Protein AF-A0A526RDY8-F1 (afdb_monomer_lite)

Foldseek 3Di:
DCLAVQHADDDDDDDDDDPDPVVVVVVVVVVVVVVVVSVVVNVVSNVSHPDDPPPDD

pLDDT: mean 91.39, std 11.82, range [38.94, 98.5]

Sequence (57 aa):
HKLARGYRPVTMHSAHYIAHPGLRNAVADYLRRERREVERMGEYLEDHTPFRKDLAE

Radius of gyration: 16.2 Å; chains: 1; bounding box: 30×17×50 Å

Secondary structure (DSSP, 8-state):
-TGGGTPPP----------SHHHHHHHHHHHHHHHHHHHHHHHHHHTTSSS-TT---

Structure (mmCIF, N/CA/C/O backbone):
data_AF-A0A526RDY8-F1
#
_entry.id   AF-A0A526RDY8-F1
#
loop_
_atom_site.group_PDB
_atom_site.id
_atom_site.type_symbol
_atom_site.label_atom_id
_atom_site.label_alt_id
_atom_site.label_comp_id
_atom_site.label_asym_id
_atom_site.label_entity_id
_atom_site.label_seq_id
_atom_site.pdbx_PDB_ins_code
_atom_site.Cartn_x
_atom_site.Cartn_y
_atom_site.Cartn_z
_atom_site.occupancy
_atom_site.B_iso_or_equiv
_atom_site.auth_seq_id
_atom_site.auth_comp_id
_atom_site.auth_asym_id
_atom_site.auth_atom_id
_atom_site.pdbx_PDB_model_num
ATOM 1 N N . HIS A 1 1 ? 17.102 -3.217 -9.679 1.00 89.44 1 HIS A N 1
ATOM 2 C CA . HIS A 1 1 ? 17.647 -4.410 -10.371 1.00 89.44 1 HIS A CA 1
ATOM 3 C C . HIS A 1 1 ? 16.589 -5.420 -10.857 1.00 89.44 1 HIS A C 1
ATOM 5 O O . HIS A 1 1 ? 16.882 -6.117 -11.814 1.00 89.44 1 HIS A O 1
ATOM 11 N N . LYS A 1 2 ? 15.401 -5.585 -10.235 1.00 94.12 2 LYS A N 1
ATOM 12 C CA . LYS A 1 2 ? 14.400 -6.585 -10.687 1.00 94.12 2 LYS A CA 1
ATOM 13 C C . LYS A 1 2 ? 13.845 -6.281 -12.089 1.00 94.12 2 LYS A C 1
ATOM 15 O O . LYS A 1 2 ? 13.905 -7.150 -12.947 1.00 94.12 2 LYS A O 1
ATOM 20 N N . LEU A 1 3 ? 13.432 -5.037 -12.340 1.00 91.62 3 LEU A N 1
ATOM 21 C CA . LEU A 1 3 ? 12.977 -4.600 -13.668 1.00 91.62 3 LEU A CA 1
ATOM 22 C C . LEU A 1 3 ? 14.045 -4.835 -14.744 1.00 91.62 3 LEU A C 1
ATOM 24 O O . LEU A 1 3 ? 13.790 -5.527 -15.717 1.00 91.62 3 LEU A O 1
ATOM 28 N N . ALA A 1 4 ? 15.281 -4.382 -14.504 1.00 91.88 4 ALA A N 1
ATOM 29 C CA . ALA A 1 4 ? 16.410 -4.584 -15.421 1.00 91.88 4 ALA A CA 1
ATOM 30 C C . ALA A 1 4 ? 16.730 -6.065 -15.718 1.00 91.88 4 ALA A C 1
ATOM 32 O O . ALA A 1 4 ? 17.346 -6.368 -16.731 1.00 91.88 4 ALA A O 1
ATOM 33 N N . ARG A 1 5 ? 16.316 -6.993 -14.844 1.00 94.19 5 ARG A N 1
ATOM 34 C CA . ARG A 1 5 ? 16.448 -8.446 -15.040 1.00 94.19 5 ARG A CA 1
ATOM 35 C C . ARG A 1 5 ? 15.243 -9.078 -15.755 1.00 94.19 5 ARG A C 1
ATOM 37 O O . ARG A 1 5 ? 15.218 -10.294 -15.889 1.00 94.19 5 ARG A O 1
ATOM 44 N N . GLY A 1 6 ? 14.251 -8.288 -16.170 1.00 93.38 6 GLY A N 1
ATOM 45 C CA . GLY A 1 6 ? 13.055 -8.757 -16.877 1.00 93.38 6 GLY A CA 1
ATOM 46 C C . GLY A 1 6 ? 11.893 -9.195 -15.980 1.00 93.38 6 GLY A C 1
ATOM 47 O O . GLY A 1 6 ? 10.927 -9.760 -16.482 1.00 93.38 6 GLY A O 1
ATOM 48 N N . TYR A 1 7 ? 11.940 -8.950 -14.665 1.00 93.75 7 TYR A N 1
ATOM 49 C CA . TYR A 1 7 ? 10.773 -9.196 -13.809 1.00 93.75 7 TYR A CA 1
ATOM 50 C C . TYR A 1 7 ? 9.732 -8.091 -14.004 1.00 93.75 7 TYR A C 1
ATOM 52 O O . TYR A 1 7 ? 10.075 -6.913 -13.903 1.00 93.75 7 TYR A O 1
ATOM 60 N N . ARG A 1 8 ? 8.470 -8.471 -14.217 1.00 92.75 8 ARG A N 1
ATOM 61 C CA . ARG A 1 8 ? 7.334 -7.545 -14.350 1.00 92.75 8 ARG A CA 1
ATOM 62 C C . ARG A 1 8 ? 6.644 -7.310 -12.999 1.00 92.75 8 ARG A C 1
ATOM 64 O O . ARG A 1 8 ? 6.616 -8.234 -12.178 1.00 92.75 8 ARG A O 1
ATOM 71 N N . PRO A 1 9 ? 6.125 -6.099 -12.730 1.00 93.44 9 PRO A N 1
ATOM 72 C CA . PRO A 1 9 ? 5.289 -5.848 -11.564 1.00 93.44 9 PRO A CA 1
ATOM 73 C C . PRO A 1 9 ? 4.004 -6.679 -11.642 1.00 93.44 9 PRO A C 1
ATOM 75 O O . PRO A 1 9 ? 3.337 -6.737 -12.669 1.00 93.44 9 PRO A O 1
ATOM 78 N N . VAL A 1 10 ? 3.648 -7.323 -10.534 1.00 94.19 10 VAL A N 1
ATOM 79 C CA . VAL A 1 10 ? 2.378 -8.038 -10.384 1.00 94.19 10 VAL A CA 1
ATOM 80 C C . VAL A 1 10 ? 1.792 -7.653 -9.037 1.00 94.19 10 VAL A C 1
ATOM 82 O O . VAL A 1 10 ? 2.500 -7.666 -8.026 1.00 94.19 10 VAL A O 1
ATOM 85 N N . THR A 1 11 ? 0.506 -7.312 -9.019 1.00 95.62 11 THR A N 1
ATOM 86 C CA . THR A 1 11 ? -0.212 -7.014 -7.779 1.00 95.62 11 THR A CA 1
ATOM 87 C C . THR A 1 11 ? -0.272 -8.263 -6.908 1.00 95.62 11 THR A C 1
ATOM 89 O O . THR A 1 11 ? -0.831 -9.285 -7.299 1.00 95.62 11 THR A O 1
ATOM 92 N N . MET A 1 12 ? 0.299 -8.170 -5.708 1.00 94.44 12 MET A N 1
ATOM 93 C CA . MET A 1 12 ? 0.256 -9.228 -4.705 1.00 94.44 12 MET A CA 1
ATOM 94 C C . MET A 1 12 ? -0.742 -8.856 -3.613 1.00 94.44 12 MET A C 1
ATOM 96 O O . MET A 1 12 ? -0.735 -7.734 -3.107 1.00 94.44 12 MET A O 1
ATOM 100 N N . HIS A 1 13 ? -1.569 -9.814 -3.207 1.00 93.62 13 HIS A N 1
ATOM 101 C CA . HIS A 1 13 ? -2.481 -9.649 -2.082 1.00 93.62 13 HIS A CA 1
ATOM 102 C C . HIS A 1 13 ? -1.968 -10.411 -0.865 1.00 93.62 13 HIS A C 1
ATOM 104 O O . HIS A 1 13 ? -1.599 -11.580 -0.965 1.00 93.62 13 HIS A O 1
ATOM 110 N N . SER A 1 14 ? -1.972 -9.754 0.291 1.00 91.50 14 SER A N 1
ATOM 111 C CA . SER A 1 14 ? -1.709 -10.395 1.573 1.00 91.50 14 SER A CA 1
ATOM 112 C C . SER A 1 14 ? -3.015 -10.676 2.313 1.00 91.50 14 SER A C 1
ATOM 114 O O . SER A 1 14 ? -3.980 -9.912 2.241 1.00 91.50 14 SER A O 1
ATOM 116 N N . ALA A 1 15 ? -3.052 -11.797 3.028 1.00 95.31 15 ALA A N 1
ATOM 117 C CA . ALA A 1 15 ? -4.174 -12.175 3.873 1.00 95.31 15 ALA A CA 1
ATOM 118 C C . ALA A 1 15 ? -3.752 -12.042 5.338 1.00 95.31 15 ALA A C 1
ATOM 120 O O . ALA A 1 15 ? -2.908 -12.794 5.821 1.00 95.31 15 ALA A O 1
ATOM 121 N N . HIS A 1 16 ? -4.340 -11.077 6.045 1.00 95.25 16 HIS A N 1
ATOM 122 C CA . HIS A 1 16 ? -4.056 -10.831 7.456 1.00 95.25 16 HIS A CA 1
ATOM 123 C C . HIS A 1 16 ? -5.327 -10.949 8.289 1.00 95.25 16 HIS A C 1
ATOM 125 O O . HIS A 1 16 ? -6.345 -10.314 8.001 1.00 95.25 16 HIS A O 1
ATOM 131 N N . TYR A 1 17 ? -5.251 -11.726 9.366 1.00 97.38 17 TYR A N 1
ATOM 132 C CA . TYR A 1 17 ? -6.281 -11.719 10.392 1.00 97.38 17 TYR A CA 1
ATOM 133 C C . TYR A 1 17 ? -6.009 -10.593 11.394 1.00 97.38 17 TYR A C 1
ATOM 135 O O . TYR A 1 17 ? -4.990 -10.596 12.080 1.00 97.38 17 TYR A O 1
ATOM 143 N N . ILE A 1 18 ? -6.931 -9.631 11.486 1.00 97.75 18 ILE A N 1
ATOM 144 C CA . ILE A 1 18 ? -6.831 -8.487 12.402 1.00 97.75 18 ILE A CA 1
ATOM 145 C C . ILE A 1 18 ? -7.956 -8.578 13.435 1.00 97.75 18 ILE A C 1
ATOM 147 O O . ILE A 1 18 ? -9.099 -8.214 13.158 1.00 97.75 18 ILE A O 1
ATOM 151 N N . ALA A 1 19 ? -7.653 -9.085 14.629 1.00 98.38 19 ALA A N 1
ATOM 152 C CA . ALA A 1 19 ? -8.666 -9.332 15.660 1.00 98.38 19 ALA A CA 1
ATOM 153 C C . ALA A 1 19 ? -9.367 -8.046 16.136 1.00 98.38 19 ALA A C 1
ATOM 155 O O . ALA A 1 19 ? -10.579 -8.037 16.329 1.00 98.38 19 ALA A O 1
ATOM 156 N N . HIS A 1 20 ? -8.618 -6.950 16.294 1.00 98.44 20 HIS A N 1
ATOM 157 C CA . HIS A 1 20 ? -9.161 -5.700 16.818 1.00 98.44 20 HIS A CA 1
ATOM 158 C C . HIS A 1 20 ? -10.013 -4.966 15.760 1.00 98.44 20 HIS A C 1
ATOM 160 O O . HIS A 1 20 ? -9.475 -4.578 14.716 1.00 98.44 20 HIS A O 1
ATOM 166 N N . PRO A 1 21 ? -11.314 -4.713 16.008 1.00 98.06 21 PRO A N 1
ATOM 167 C CA . PRO A 1 21 ? -12.223 -4.171 14.995 1.00 98.06 21 PRO A CA 1
ATOM 168 C C . PRO A 1 21 ? -11.834 -2.759 14.546 1.00 98.06 21 PRO A C 1
ATOM 170 O O . PRO A 1 21 ? -11.847 -2.471 13.353 1.00 98.06 21 PRO A O 1
ATOM 173 N N . GLY A 1 22 ? -11.394 -1.900 15.471 1.00 98.50 22 GLY A N 1
ATOM 174 C CA . GLY A 1 22 ? -10.951 -0.546 15.123 1.00 98.50 22 GLY A CA 1
ATOM 175 C C . GLY A 1 22 ? -9.723 -0.540 14.207 1.00 98.50 22 GLY A C 1
ATOM 176 O O . GLY A 1 22 ? -9.654 0.248 13.269 1.00 98.50 22 GLY A O 1
ATOM 177 N N . LEU A 1 23 ? -8.790 -1.476 14.422 1.00 98.44 23 LEU A N 1
ATOM 178 C CA . LEU A 1 23 ? -7.589 -1.578 13.592 1.00 98.44 23 LEU A CA 1
ATOM 179 C C . LEU A 1 23 ? -7.936 -2.135 12.209 1.00 98.44 23 LEU A C 1
ATOM 181 O O . LEU A 1 23 ? -7.463 -1.623 11.200 1.00 98.44 23 LEU A O 1
ATOM 185 N N . ARG A 1 24 ? -8.808 -3.147 12.155 1.00 98.31 24 ARG A N 1
ATOM 186 C CA . ARG A 1 24 ? -9.308 -3.713 10.899 1.00 98.31 24 ARG A CA 1
ATOM 187 C C . ARG A 1 24 ? -9.973 -2.648 10.029 1.00 98.31 24 ARG A C 1
ATOM 189 O O . ARG A 1 24 ? -9.691 -2.592 8.836 1.00 98.31 24 ARG A O 1
ATOM 196 N N . ASN A 1 25 ? -10.820 -1.809 10.623 1.00 98.31 25 ASN A N 1
ATOM 197 C CA . ASN A 1 25 ? -11.523 -0.749 9.905 1.00 98.31 25 ASN A CA 1
ATOM 198 C C . ASN A 1 25 ? -10.553 0.322 9.399 1.00 98.31 25 ASN A C 1
ATOM 200 O O . ASN A 1 25 ? -10.589 0.653 8.219 1.00 98.31 25 ASN A O 1
ATOM 204 N N . ALA A 1 26 ? -9.625 0.781 10.245 1.00 98.38 26 ALA A N 1
ATOM 205 C CA . ALA A 1 26 ? -8.611 1.756 9.846 1.00 98.38 26 ALA A CA 1
ATOM 206 C C . ALA A 1 26 ? -7.750 1.254 8.671 1.00 98.38 26 ALA A C 1
ATOM 208 O O . ALA A 1 26 ? -7.511 1.989 7.712 1.00 98.38 26 ALA A O 1
ATOM 209 N N . VAL A 1 27 ? -7.331 -0.017 8.707 1.00 97.75 27 VAL A N 1
ATOM 210 C CA . VAL A 1 27 ? -6.597 -0.644 7.598 1.00 97.75 27 VAL A CA 1
ATOM 211 C C . VAL A 1 27 ? -7.473 -0.728 6.347 1.00 97.75 27 VAL A C 1
ATOM 213 O O . VAL A 1 27 ? -7.033 -0.329 5.273 1.00 97.75 27 VAL A O 1
ATOM 216 N N . ALA A 1 28 ? -8.722 -1.190 6.460 1.00 96.81 28 ALA A N 1
ATOM 217 C CA . ALA A 1 28 ? -9.637 -1.277 5.320 1.00 96.81 28 ALA A CA 1
ATOM 218 C C . ALA A 1 28 ? -9.890 0.091 4.662 1.00 96.81 28 ALA A C 1
ATOM 220 O O . ALA A 1 28 ? -9.922 0.190 3.433 1.00 96.81 28 ALA A O 1
ATOM 221 N N . ASP A 1 29 ? -10.020 1.145 5.468 1.00 98.12 29 ASP A N 1
ATOM 222 C CA . ASP A 1 29 ? -10.202 2.515 5.000 1.00 98.12 29 ASP A CA 1
ATOM 223 C C . ASP A 1 29 ? -8.978 3.026 4.236 1.00 98.12 29 ASP A C 1
ATOM 225 O O . ASP A 1 29 ? -9.119 3.571 3.138 1.00 98.12 29 ASP A O 1
ATOM 229 N N . TYR A 1 30 ? -7.780 2.796 4.775 1.00 97.69 30 TYR A N 1
ATOM 230 C CA . TYR A 1 30 ? -6.523 3.154 4.123 1.00 97.69 30 TYR A CA 1
ATOM 231 C C . TYR A 1 30 ? -6.336 2.425 2.783 1.00 97.69 30 TYR A C 1
ATOM 233 O O . TYR A 1 30 ? -6.023 3.055 1.765 1.00 97.69 30 TYR A O 1
ATOM 241 N N . LEU A 1 31 ? -6.613 1.116 2.753 1.00 96.81 31 LEU A N 1
ATOM 242 C CA . LEU A 1 31 ? -6.449 0.277 1.563 1.00 96.81 31 LEU A CA 1
ATOM 243 C C . LEU A 1 31 ? -7.298 0.751 0.373 1.00 96.81 31 LEU A C 1
ATOM 245 O O . LEU A 1 31 ? -6.927 0.493 -0.771 1.00 96.81 31 LEU A O 1
ATOM 249 N N . ARG A 1 32 ? -8.409 1.475 0.589 1.00 96.25 32 ARG A N 1
ATOM 250 C CA . ARG A 1 32 ? -9.194 2.058 -0.519 1.00 96.25 32 ARG A CA 1
ATOM 251 C C . ARG A 1 32 ? -8.387 3.046 -1.357 1.00 96.25 32 ARG A C 1
ATOM 253 O O . ARG A 1 32 ? -8.584 3.118 -2.569 1.00 96.25 32 ARG A O 1
ATOM 260 N N . ARG A 1 33 ? -7.518 3.832 -0.718 1.00 96.50 33 ARG A N 1
ATOM 261 C CA . ARG A 1 33 ? -6.653 4.793 -1.407 1.00 96.50 33 ARG A CA 1
ATOM 262 C C . ARG A 1 33 ? -5.375 4.124 -1.887 1.00 96.50 33 ARG A C 1
ATOM 264 O O . ARG A 1 33 ? -5.003 4.325 -3.037 1.00 96.50 33 ARG A O 1
ATOM 271 N N . GLU A 1 34 ? -4.746 3.317 -1.036 1.00 97.31 34 GLU A N 1
ATOM 272 C CA . GLU A 1 34 ? -3.481 2.649 -1.360 1.00 97.31 34 GLU A CA 1
ATOM 273 C C . GLU A 1 34 ? -3.589 1.802 -2.635 1.00 97.31 34 GLU A C 1
ATOM 275 O O . GLU A 1 34 ? -2.712 1.891 -3.488 1.00 97.31 34 GLU A O 1
ATOM 280 N N . ARG A 1 35 ? -4.697 1.072 -2.839 1.00 96.69 35 ARG A N 1
ATOM 281 C CA . ARG A 1 35 ? -4.905 0.262 -4.055 1.00 96.69 35 ARG A CA 1
ATOM 282 C C . ARG A 1 35 ? -4.733 1.064 -5.345 1.00 96.69 35 ARG A C 1
ATOM 284 O O . ARG A 1 35 ? -4.043 0.604 -6.244 1.00 96.69 35 ARG A O 1
ATOM 291 N N . ARG A 1 36 ? -5.272 2.287 -5.400 1.00 96.25 36 ARG A N 1
ATOM 292 C CA . ARG A 1 36 ? -5.130 3.161 -6.577 1.00 96.25 36 ARG A CA 1
ATOM 293 C C . ARG A 1 36 ? -3.689 3.619 -6.787 1.00 96.25 36 ARG A C 1
ATOM 295 O O . ARG A 1 36 ? -3.266 3.803 -7.920 1.00 96.25 36 ARG A O 1
ATOM 302 N N . GLU A 1 37 ? -2.944 3.852 -5.708 1.00 96.88 37 GLU A N 1
ATOM 303 C CA . GLU A 1 37 ? -1.520 4.202 -5.792 1.00 96.88 37 GLU A CA 1
ATOM 304 C C . GLU A 1 37 ? -0.689 3.011 -6.282 1.00 96.88 37 GLU A C 1
ATOM 306 O O . GLU A 1 37 ? 0.179 3.178 -7.134 1.00 96.88 37 GLU A O 1
ATOM 311 N N . VAL A 1 38 ? -0.974 1.808 -5.773 1.00 96.75 38 VAL A N 1
ATOM 312 C CA . VAL A 1 38 ? -0.300 0.564 -6.173 1.00 96.75 38 VAL A CA 1
ATOM 313 C C . VAL A 1 38 ? -0.555 0.254 -7.645 1.00 96.75 38 VAL A C 1
ATOM 315 O O . VAL A 1 38 ? 0.388 -0.092 -8.349 1.00 96.75 38 VAL A O 1
ATOM 318 N N . GLU A 1 39 ? -1.789 0.422 -8.124 1.00 96.19 39 GLU A N 1
ATOM 319 C CA . GLU A 1 39 ? -2.139 0.269 -9.543 1.00 96.19 39 GLU A CA 1
ATOM 320 C C . GLU A 1 39 ? -1.328 1.227 -10.424 1.00 96.19 39 GLU A C 1
ATOM 322 O O . GLU A 1 39 ? -0.618 0.777 -11.322 1.00 96.19 39 GLU A O 1
ATOM 327 N N . ARG A 1 40 ? -1.324 2.529 -10.100 1.00 96.25 40 ARG A N 1
ATOM 328 C CA . ARG A 1 40 ? -0.533 3.529 -10.843 1.00 96.25 40 ARG A CA 1
ATOM 329 C C . ARG A 1 40 ? 0.963 3.251 -10.801 1.00 96.25 40 ARG A C 1
ATOM 331 O O . ARG A 1 40 ? 1.664 3.461 -11.786 1.00 96.25 40 ARG A O 1
ATOM 338 N N . MET A 1 41 ? 1.470 2.786 -9.662 1.00 96.19 41 MET A N 1
ATOM 339 C CA . MET A 1 41 ? 2.866 2.376 -9.542 1.00 96.19 41 MET A CA 1
ATOM 340 C C . MET A 1 41 ? 3.153 1.156 -10.4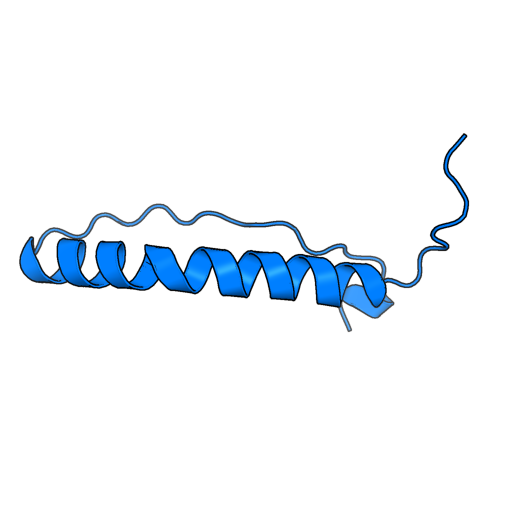23 1.00 96.19 41 MET A C 1
ATOM 342 O O . MET A 1 41 ? 4.207 1.093 -11.042 1.00 96.19 41 MET A O 1
ATOM 346 N N . GLY A 1 42 ? 2.225 0.201 -10.502 1.00 95.06 42 GLY A N 1
ATOM 347 C CA . GLY A 1 42 ? 2.320 -0.953 -11.392 1.00 95.06 42 GLY A CA 1
ATOM 348 C C . GLY A 1 42 ? 2.445 -0.537 -12.855 1.00 95.06 42 GLY A C 1
ATOM 349 O O . GLY A 1 42 ? 3.396 -0.950 -13.512 1.00 95.06 42 GLY A O 1
ATOM 350 N N . GLU A 1 43 ? 1.553 0.334 -13.328 1.00 93.62 43 GLU A N 1
ATOM 351 C CA . GLU A 1 43 ? 1.589 0.902 -14.686 1.00 93.62 43 GLU A CA 1
ATOM 352 C C . GLU A 1 43 ? 2.906 1.638 -14.957 1.00 93.62 43 GLU A C 1
ATOM 354 O O . GLU A 1 43 ? 3.595 1.362 -15.939 1.00 93.62 43 GLU A O 1
ATOM 359 N N . TYR A 1 44 ? 3.315 2.511 -14.034 1.00 94.56 44 TYR A N 1
ATOM 360 C CA . TYR A 1 44 ? 4.582 3.225 -14.140 1.00 94.56 44 TYR A CA 1
ATOM 361 C C . TYR A 1 44 ? 5.772 2.263 -14.235 1.00 94.56 44 TYR A C 1
ATOM 363 O O . TYR A 1 44 ? 6.651 2.443 -15.071 1.00 94.56 44 TYR A O 1
ATOM 371 N N . LEU A 1 45 ? 5.830 1.225 -13.398 1.00 94.19 45 LEU A N 1
ATOM 372 C CA . LEU A 1 45 ? 6.934 0.263 -13.412 1.00 94.19 45 LEU A CA 1
ATOM 373 C C . LEU A 1 45 ? 6.921 -0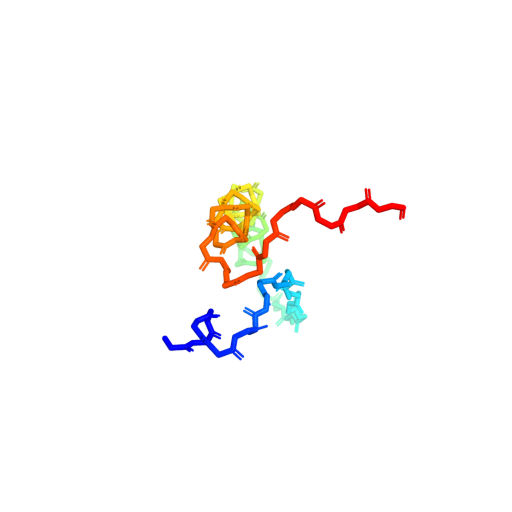.625 -14.663 1.00 94.19 45 LEU A C 1
ATOM 375 O O . LEU A 1 45 ? 7.996 -1.002 -15.133 1.00 94.19 45 LEU A O 1
ATOM 379 N N . GLU A 1 46 ? 5.744 -0.938 -15.207 1.00 91.50 46 GLU A N 1
ATOM 380 C CA . GLU A 1 46 ? 5.583 -1.692 -16.455 1.00 91.50 46 GLU A CA 1
ATOM 381 C C . GLU A 1 46 ? 6.226 -0.945 -17.633 1.00 91.50 46 GLU A C 1
ATOM 383 O O . GLU A 1 46 ? 6.956 -1.540 -18.433 1.00 91.50 46 GLU A O 1
ATOM 388 N N . ASP A 1 47 ? 6.068 0.381 -17.667 1.00 90.50 47 ASP A N 1
ATOM 389 C CA . ASP A 1 47 ? 6.689 1.257 -18.663 1.00 90.50 47 ASP A CA 1
ATOM 390 C C . ASP A 1 47 ? 8.223 1.291 -18.597 1.00 90.50 47 ASP A C 1
ATOM 392 O O . ASP 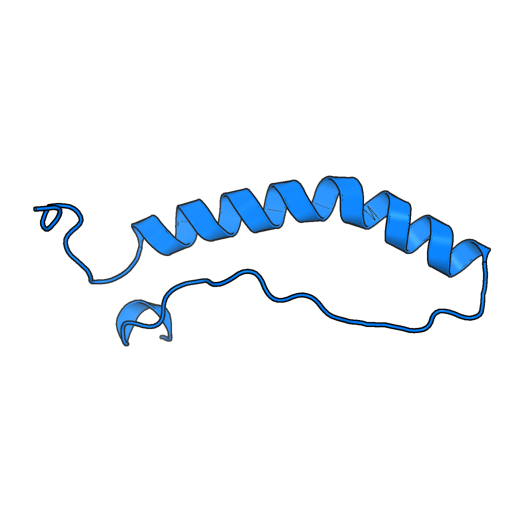A 1 47 ? 8.866 1.701 -19.563 1.00 90.50 47 ASP A O 1
ATOM 396 N N . HIS A 1 48 ? 8.805 0.834 -17.486 1.00 91.12 48 HIS A N 1
ATOM 397 C CA . HIS A 1 48 ? 10.248 0.788 -17.240 1.00 91.12 48 HIS A CA 1
ATOM 398 C C . HIS A 1 48 ? 10.822 -0.637 -17.319 1.00 91.12 48 HIS A C 1
ATOM 400 O O . HIS A 1 48 ? 11.948 -0.892 -16.872 1.00 91.12 48 HIS A O 1
ATOM 406 N N . THR A 1 49 ? 10.059 -1.589 -17.858 1.00 90.44 49 THR A N 1
ATOM 407 C CA . THR A 1 49 ? 10.559 -2.935 -18.153 1.00 9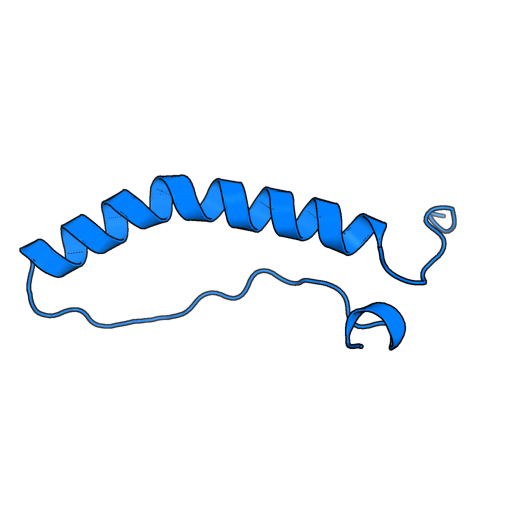0.44 49 THR A CA 1
ATOM 408 C C . THR A 1 49 ? 11.445 -2.927 -19.411 1.00 90.44 49 THR A C 1
ATOM 410 O O . THR A 1 49 ? 11.303 -2.060 -20.270 1.00 90.44 49 THR A O 1
ATOM 413 N N . PRO A 1 50 ? 12.387 -3.879 -19.559 1.00 90.56 50 PRO A N 1
ATOM 414 C CA . PRO A 1 50 ? 13.293 -3.936 -20.711 1.00 90.56 50 PRO A CA 1
ATOM 415 C C . PRO A 1 50 ? 12.634 -4.505 -21.981 1.00 90.56 50 PRO A C 1
ATOM 417 O O . PRO A 1 50 ? 13.319 -4.719 -22.981 1.00 90.56 50 PRO A O 1
ATOM 420 N N . PHE A 1 51 ? 11.334 -4.810 -21.946 1.00 86.31 51 PHE A N 1
ATOM 421 C CA . PHE A 1 51 ? 10.616 -5.412 -23.065 1.00 86.31 51 PHE A CA 1
ATOM 422 C C . PHE A 1 51 ? 10.119 -4.340 -24.037 1.00 86.31 51 PHE A C 1
ATOM 424 O O . PHE A 1 51 ? 9.665 -3.270 -23.636 1.00 86.31 51 PHE A O 1
ATOM 431 N N . ARG A 1 52 ? 10.182 -4.638 -25.338 1.00 78.56 52 ARG A N 1
ATOM 432 C CA . ARG A 1 52 ? 9.599 -3.775 -26.371 1.00 78.56 52 ARG A CA 1
ATOM 433 C C . ARG A 1 52 ? 8.077 -3.898 -26.325 1.00 78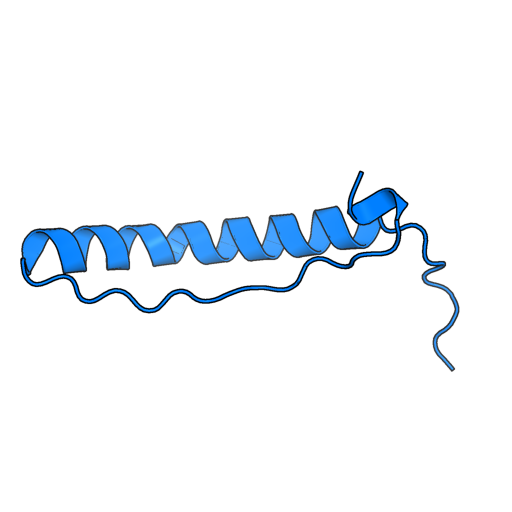.56 52 ARG A C 1
ATOM 435 O O . ARG A 1 52 ? 7.563 -5.013 -26.302 1.00 78.56 52 ARG A O 1
ATOM 442 N N . LYS A 1 53 ? 7.369 -2.767 -26.351 1.00 70.69 53 LYS A N 1
ATOM 443 C CA . LYS A 1 53 ? 5.895 -2.715 -26.316 1.00 70.69 53 LYS A CA 1
ATOM 444 C C . LYS A 1 53 ? 5.247 -3.057 -27.669 1.00 70.69 53 LYS A C 1
ATOM 446 O O . LYS A 1 53 ? 4.035 -3.192 -27.748 1.00 70.69 53 LYS A O 1
ATOM 451 N N . ASP A 1 54 ? 6.071 -3.227 -28.704 1.00 68.31 54 ASP A N 1
ATOM 452 C CA . ASP A 1 54 ? 5.668 -3.308 -30.113 1.00 68.31 54 ASP A CA 1
ATOM 453 C C . ASP A 1 54 ? 5.409 -4.750 -30.606 1.00 68.31 54 ASP A C 1
ATOM 455 O O . ASP A 1 54 ? 5.064 -4.942 -31.767 1.00 68.31 54 ASP A O 1
ATOM 459 N N . LEU A 1 55 ? 5.593 -5.773 -29.759 1.00 58.84 55 LEU A N 1
ATOM 460 C CA . LEU A 1 55 ? 5.257 -7.170 -30.077 1.00 58.84 55 LEU A CA 1
ATOM 461 C C . LEU A 1 55 ? 3.878 -7.526 -29.503 1.00 58.84 55 LEU A C 1
ATOM 4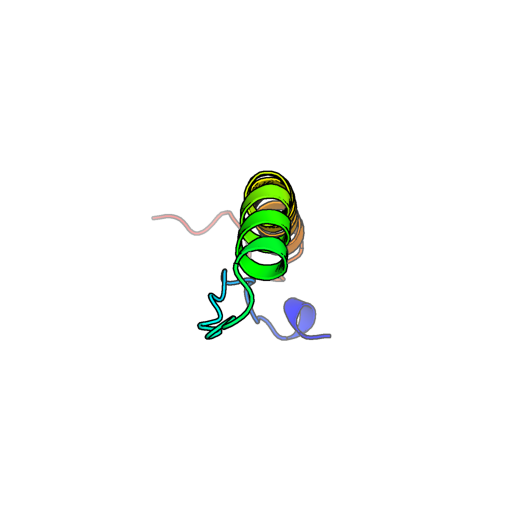63 O O . LEU A 1 55 ? 3.766 -8.240 -28.508 1.00 58.84 55 LEU A O 1
ATOM 467 N N . ALA A 1 56 ? 2.831 -7.001 -30.126 1.00 47.34 56 ALA A N 1
ATOM 468 C CA . ALA A 1 56 ? 1.488 -7.558 -30.032 1.00 47.34 56 ALA A CA 1
ATOM 469 C C . ALA A 1 56 ? 1.060 -7.929 -31.457 1.00 47.34 56 ALA A C 1
ATOM 471 O O . ALA A 1 56 ? 0.742 -7.046 -32.252 1.00 47.34 56 ALA A O 1
ATOM 472 N N . GLU A 1 57 ? 1.136 -9.221 -31.773 1.00 38.94 57 GLU A N 1
ATOM 473 C CA . GLU A 1 57 ? 0.460 -9.861 -32.908 1.00 38.94 57 GLU A CA 1
ATOM 474 C C . GLU A 1 57 ? -0.672 -10.728 -32.346 1.00 38.94 57 GLU A C 1
ATOM 476 O O . GLU A 1 57 ? -0.437 -11.378 -31.296 1.00 38.94 57 GLU A O 1
#